Protein AF-A0A3B9YI13-F1 (afdb_monomer)

Radius of gyration: 18.76 Å; Cα contacts (8 Å, |Δi|>4): 143; chains: 1; bounding box: 34×63×47 Å

Structure (mmCIF, N/CA/C/O backbone):
data_AF-A0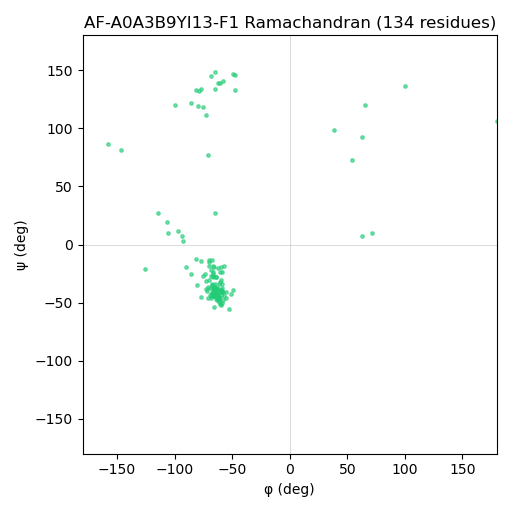A3B9YI13-F1
#
_entry.id   AF-A0A3B9YI13-F1
#
loop_
_atom_site.group_PDB
_atom_site.id
_atom_site.type_symbol
_atom_site.label_atom_id
_atom_site.label_alt_id
_atom_site.label_comp_id
_atom_site.label_asym_id
_atom_site.label_entity_id
_atom_site.label_seq_id
_atom_site.pdbx_PDB_ins_code
_atom_site.Cartn_x
_atom_site.Cartn_y
_atom_site.Cartn_z
_atom_site.occupancy
_atom_site.B_iso_or_equiv
_atom_site.auth_seq_id
_atom_site.auth_comp_id
_atom_site.auth_asym_id
_atom_site.auth_atom_id
_atom_site.pdbx_PDB_model_num
ATOM 1 N N . MET A 1 1 ? -4.082 49.290 -8.969 1.00 40.12 1 MET A N 1
ATOM 2 C CA . MET A 1 1 ? -4.099 48.251 -10.025 1.00 40.12 1 MET A CA 1
ATOM 3 C C . MET A 1 1 ? -4.967 47.096 -9.553 1.00 40.12 1 MET A C 1
ATOM 5 O O . MET A 1 1 ? -4.882 46.729 -8.390 1.00 40.12 1 MET A O 1
ATOM 9 N N . LYS A 1 2 ? -5.879 46.630 -10.411 1.00 41.72 2 LYS A N 1
ATOM 10 C CA . LYS A 1 2 ? -6.932 45.649 -10.105 1.00 41.72 2 LYS A CA 1
ATOM 11 C C . LYS A 1 2 ? -6.344 44.230 -10.080 1.00 41.72 2 LYS A C 1
ATOM 13 O O . LYS A 1 2 ? -5.641 43.863 -11.013 1.00 41.72 2 LYS A O 1
ATOM 18 N N . LEU A 1 3 ? -6.655 43.448 -9.046 1.00 45.03 3 LEU A N 1
ATOM 19 C CA . LEU A 1 3 ? -6.398 42.001 -9.007 1.00 45.03 3 LEU A CA 1
ATOM 20 C C . LEU A 1 3 ? -7.243 41.297 -10.090 1.00 45.03 3 LEU A C 1
ATOM 22 O O . LEU A 1 3 ? -8.441 41.594 -10.174 1.00 45.03 3 LEU A O 1
ATOM 26 N N . PRO A 1 4 ? -6.696 40.372 -10.900 1.00 46.84 4 PRO A N 1
ATOM 27 C CA . PRO A 1 4 ? -7.519 39.557 -11.784 1.00 46.84 4 PRO A CA 1
ATOM 28 C C . PRO A 1 4 ? -8.221 38.431 -11.008 1.00 46.84 4 PRO A C 1
ATOM 30 O O . PRO A 1 4 ? -7.619 37.727 -10.199 1.00 46.84 4 PRO A O 1
ATOM 33 N N . LYS A 1 5 ? -9.523 38.279 -11.273 1.00 45.88 5 LYS A N 1
ATOM 34 C CA . LYS A 1 5 ? -10.361 37.164 -10.822 1.00 45.88 5 LYS A CA 1
ATOM 35 C C . LYS A 1 5 ? -10.154 35.962 -11.750 1.00 45.88 5 LYS A C 1
ATOM 37 O O . LYS A 1 5 ? -10.282 36.118 -12.957 1.00 45.88 5 LYS A O 1
ATOM 42 N N . ALA A 1 6 ? -9.964 34.796 -11.133 1.00 51.38 6 ALA A N 1
ATOM 43 C CA . ALA A 1 6 ? -10.145 33.444 -11.669 1.00 51.38 6 ALA A CA 1
ATOM 44 C C . ALA A 1 6 ? -9.227 32.964 -12.815 1.00 51.38 6 ALA A C 1
ATOM 46 O O . ALA A 1 6 ? -9.288 33.432 -13.945 1.00 51.38 6 ALA A O 1
ATOM 47 N N . ALA A 1 7 ? -8.497 31.889 -12.519 1.00 43.12 7 ALA A N 1
ATOM 48 C CA . ALA A 1 7 ? -8.205 30.785 -13.434 1.00 43.12 7 ALA A CA 1
ATOM 49 C C . ALA A 1 7 ? -8.141 29.524 -12.544 1.00 43.12 7 ALA A C 1
ATOM 51 O O . ALA A 1 7 ? -7.153 29.300 -11.856 1.00 43.12 7 ALA A O 1
ATOM 52 N N . LEU A 1 8 ? -9.272 28.906 -12.183 1.00 40.72 8 LEU A N 1
ATOM 53 C CA . LEU A 1 8 ? -9.942 27.829 -12.929 1.00 40.72 8 LEU A CA 1
ATOM 54 C C . LEU A 1 8 ? -8.940 26.844 -13.552 1.00 40.72 8 LEU A C 1
ATOM 56 O O . LEU A 1 8 ? -8.343 27.101 -14.591 1.00 40.72 8 LEU A O 1
ATOM 60 N N . TRP A 1 9 ? -8.761 25.730 -12.843 1.00 43.28 9 TRP A N 1
ATOM 61 C CA . TRP A 1 9 ? -7.951 24.565 -13.189 1.00 43.28 9 TRP A CA 1
ATOM 62 C C . TRP A 1 9 ? -8.380 23.918 -14.512 1.00 43.28 9 TRP A C 1
ATOM 64 O O . TRP A 1 9 ? -9.572 23.730 -14.752 1.00 43.28 9 TRP A O 1
ATOM 74 N N . GLY A 1 10 ? -7.406 23.469 -15.306 1.00 40.69 10 GLY A N 1
ATOM 75 C CA . GLY A 1 10 ? -7.644 22.567 -16.431 1.00 40.69 10 GLY A CA 1
ATOM 76 C C . GLY A 1 10 ? -6.364 22.201 -1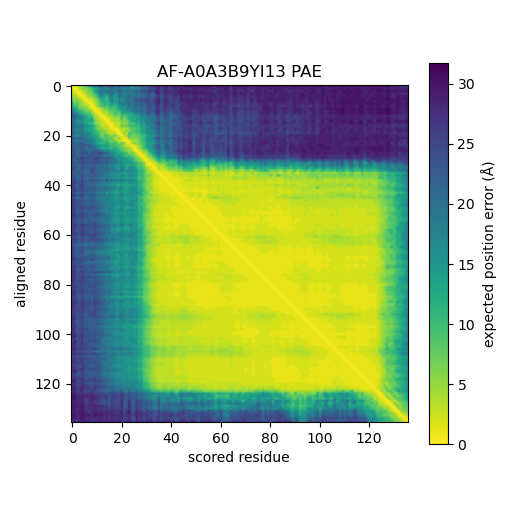7.187 1.00 40.69 10 GLY A C 1
ATOM 77 O O . GLY A 1 10 ? -5.852 23.008 -17.953 1.00 40.69 10 GLY A O 1
ATOM 78 N N . GLY A 1 11 ? -5.883 20.965 -17.017 1.00 39.56 11 GLY A N 1
ATOM 79 C CA . GLY A 1 11 ? -5.009 20.291 -17.989 1.00 39.56 11 GLY A CA 1
ATOM 80 C C . GLY A 1 11 ? -3.499 20.284 -17.695 1.00 39.56 11 GLY A C 1
ATOM 81 O O . GLY A 1 11 ? -2.891 21.292 -17.338 1.00 39.56 11 GLY A O 1
ATOM 82 N N . GLY A 1 12 ? -2.891 19.109 -17.900 1.00 50.66 12 GLY A N 1
ATOM 83 C CA . GLY A 1 12 ? -1.541 18.672 -17.499 1.00 50.66 12 GLY A CA 1
ATOM 84 C C . GLY A 1 12 ? -0.315 19.367 -18.112 1.00 50.66 12 GLY A C 1
ATOM 85 O O . GLY A 1 12 ? 0.745 18.760 -18.166 1.00 50.66 12 GLY A O 1
ATOM 86 N N . ALA A 1 13 ? -0.414 20.627 -18.535 1.00 50.28 13 ALA A N 1
ATOM 87 C CA . ALA A 1 13 ? 0.741 21.454 -18.919 1.00 50.28 13 ALA A CA 1
ATOM 88 C C . ALA A 1 13 ? 0.803 22.794 -18.159 1.00 50.28 13 ALA A C 1
ATOM 90 O O . ALA A 1 13 ? 1.879 23.372 -18.004 1.00 50.28 13 ALA A O 1
ATOM 91 N N . ALA A 1 14 ? -0.325 23.265 -17.610 1.00 47.31 14 ALA A N 1
ATOM 92 C CA . ALA A 1 14 ? -0.382 24.513 -16.847 1.00 47.31 14 ALA A CA 1
ATOM 93 C C . ALA A 1 14 ? 0.371 24.424 -15.505 1.00 47.31 14 ALA A C 1
ATOM 95 O O . ALA A 1 14 ? 0.913 25.419 -15.034 1.00 47.31 14 ALA A O 1
ATOM 96 N N . PHE A 1 15 ? 0.478 23.223 -14.928 1.00 52.00 15 PHE A N 1
ATOM 97 C CA . PHE A 1 15 ? 1.234 22.976 -13.697 1.00 52.00 15 PHE A CA 1
ATOM 98 C C . PHE A 1 15 ? 2.748 23.105 -13.877 1.00 52.00 15 PHE A C 1
ATOM 100 O O . PHE A 1 15 ? 3.410 23.743 -13.064 1.00 52.00 15 PHE A O 1
ATOM 107 N N . ALA A 1 16 ? 3.295 22.564 -14.968 1.00 51.50 16 ALA A N 1
ATOM 108 C CA . ALA A 1 16 ? 4.727 22.648 -15.258 1.00 51.50 16 ALA A CA 1
ATOM 109 C C . ALA A 1 16 ? 5.163 24.094 -15.549 1.00 51.50 16 ALA A C 1
ATOM 111 O O . ALA A 1 16 ? 6.211 24.546 -15.088 1.00 51.50 16 ALA A O 1
ATOM 112 N N . LEU A 1 17 ? 4.322 24.850 -16.260 1.00 53.09 17 LEU A N 1
ATOM 113 C CA . LEU A 1 17 ? 4.583 26.258 -16.553 1.00 53.09 17 LEU A CA 1
ATOM 114 C C . LEU A 1 17 ? 4.382 27.166 -15.336 1.00 53.09 17 LEU A C 1
ATOM 116 O O . LEU A 1 17 ? 5.035 28.201 -15.254 1.00 53.09 17 LEU A O 1
ATOM 120 N N . PHE A 1 18 ? 3.552 26.770 -14.367 1.00 54.00 18 PHE A N 1
ATOM 121 C CA . PHE A 1 18 ? 3.426 27.486 -13.100 1.00 54.00 18 PHE A CA 1
ATOM 122 C C . PHE A 1 18 ? 4.744 27.465 -12.315 1.00 54.00 18 PHE A C 1
ATOM 124 O O . PHE A 1 18 ? 5.185 28.515 -11.868 1.00 54.00 18 PHE A O 1
ATOM 131 N N . PHE A 1 19 ? 5.440 26.325 -12.234 1.00 54.00 19 PHE A N 1
ATOM 132 C CA . PHE A 1 19 ? 6.754 26.239 -11.576 1.00 54.00 19 PHE A CA 1
ATOM 133 C C . PHE A 1 19 ? 7.891 26.889 -12.379 1.00 54.00 19 PHE A C 1
ATOM 135 O O . PHE A 1 19 ? 8.801 27.465 -11.785 1.00 54.00 19 PHE A O 1
ATOM 142 N N . LEU A 1 20 ? 7.820 26.876 -13.714 1.00 59.19 20 LEU A N 1
ATOM 143 C CA . LEU A 1 20 ? 8.765 27.612 -14.567 1.00 59.19 20 LEU A CA 1
ATOM 144 C C . LEU A 1 20 ? 8.580 29.136 -14.467 1.00 59.19 20 LEU A C 1
ATOM 146 O O . LEU A 1 20 ? 9.566 29.869 -14.446 1.00 59.19 20 LEU A O 1
ATOM 150 N N . TRP A 1 21 ? 7.340 29.622 -14.358 1.00 52.78 21 TRP A N 1
ATOM 151 C CA . TRP A 1 21 ? 7.040 31.048 -14.204 1.00 52.78 21 TRP A CA 1
ATOM 152 C C . TRP A 1 21 ? 7.306 31.545 -12.775 1.00 52.78 21 TRP A C 1
ATOM 154 O O . TRP A 1 21 ? 7.976 32.559 -12.602 1.00 52.78 21 TRP A O 1
ATOM 164 N N . LEU A 1 22 ? 6.875 30.803 -11.747 1.00 46.94 22 LEU A N 1
ATOM 165 C CA . LEU A 1 22 ? 7.095 31.169 -10.341 1.00 46.94 22 LEU A CA 1
ATOM 166 C C . LEU A 1 22 ? 8.576 31.040 -9.928 1.00 46.94 22 LEU A C 1
ATOM 168 O O . LEU A 1 22 ? 9.054 31.800 -9.086 1.00 46.94 22 LEU A O 1
ATOM 172 N N . GLY A 1 23 ? 9.314 30.103 -10.537 1.00 53.81 23 GLY A N 1
ATOM 173 C CA . GLY A 1 23 ? 10.723 29.835 -10.237 1.00 53.81 23 GLY A CA 1
ATOM 174 C C . GLY A 1 23 ? 11.709 30.869 -10.792 1.00 53.81 23 GLY A C 1
ATOM 175 O O . GLY A 1 23 ? 12.766 31.078 -10.199 1.00 53.81 23 GLY A O 1
ATOM 176 N N . TRP A 1 24 ? 11.380 31.556 -11.892 1.00 56.94 24 TRP A N 1
ATOM 177 C CA . TRP A 1 24 ? 12.250 32.590 -12.476 1.00 56.94 24 TRP A CA 1
ATOM 178 C C . TRP A 1 24 ? 12.049 33.981 -11.854 1.00 56.94 24 TRP A C 1
ATOM 180 O O . TRP A 1 24 ? 12.983 34.780 -11.842 1.00 56.94 24 TRP A O 1
ATOM 190 N N . THR A 1 25 ? 10.871 34.282 -11.291 1.00 57.31 25 THR A N 1
ATOM 191 C CA . THR A 1 25 ? 10.557 35.624 -10.760 1.00 57.31 25 THR A CA 1
ATOM 192 C C . THR A 1 25 ? 10.918 35.831 -9.288 1.00 57.31 25 THR A C 1
ATOM 194 O O . THR A 1 25 ? 11.024 36.974 -8.854 1.00 57.31 25 THR A O 1
ATOM 197 N N . LEU A 1 26 ? 11.105 34.759 -8.508 1.00 49.16 26 LEU A N 1
ATOM 198 C CA . LEU A 1 26 ? 11.333 34.831 -7.054 1.00 49.16 26 LEU A CA 1
ATOM 199 C C . LEU A 1 26 ? 12.773 34.534 -6.609 1.00 49.16 26 LEU A C 1
ATOM 201 O O . LEU A 1 26 ? 12.999 34.276 -5.434 1.00 49.16 26 LEU A O 1
ATOM 205 N N . GLY A 1 27 ? 13.751 34.629 -7.515 1.00 51.00 27 GLY A N 1
ATOM 206 C CA . GLY A 1 27 ? 15.164 34.726 -7.144 1.00 51.00 27 GLY A CA 1
ATOM 207 C C . GLY A 1 27 ? 15.730 33.514 -6.393 1.00 51.00 27 GLY A C 1
ATOM 208 O O . GLY A 1 27 ? 15.760 33.478 -5.170 1.00 51.00 27 GLY A O 1
ATOM 209 N N . GLY A 1 28 ? 16.304 32.571 -7.141 1.00 58.28 28 GLY A N 1
ATOM 210 C CA . GLY A 1 28 ? 17.534 31.886 -6.731 1.00 58.28 28 GLY A CA 1
ATOM 211 C C . GLY A 1 28 ? 17.552 31.207 -5.356 1.00 58.28 28 GLY A C 1
ATOM 212 O O . GLY A 1 28 ? 18.293 31.620 -4.469 1.00 58.28 28 GLY A O 1
ATOM 213 N N . LYS A 1 29 ? 16.843 30.083 -5.229 1.00 51.66 29 LYS A N 1
ATOM 214 C CA . LYS A 1 29 ? 17.255 28.938 -4.399 1.00 51.66 29 LYS A CA 1
ATOM 215 C C . LYS A 1 29 ? 16.542 27.695 -4.926 1.00 5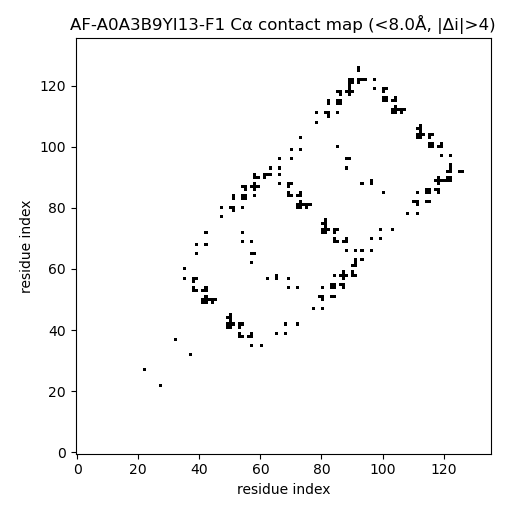1.66 29 LYS A C 1
ATOM 217 O O . LYS A 1 29 ? 15.459 27.346 -4.474 1.00 51.66 29 LYS A O 1
ATOM 222 N N . LEU A 1 30 ? 17.140 27.041 -5.922 1.00 52.75 30 LEU A N 1
ATOM 223 C CA . LEU A 1 30 ? 16.779 25.666 -6.269 1.00 52.75 30 LEU A CA 1
ATOM 224 C C . LEU A 1 30 ? 17.296 24.7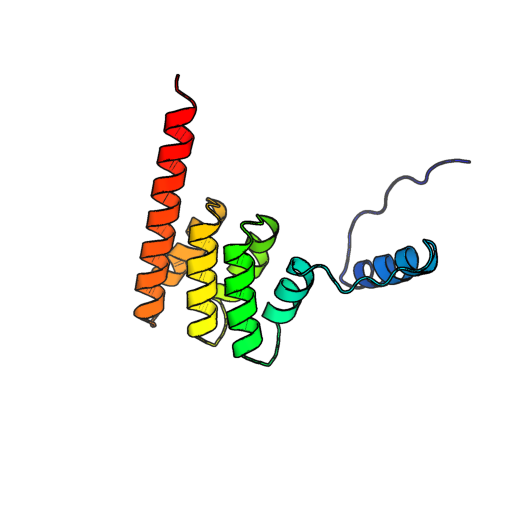72 -5.135 1.00 52.75 30 LEU A C 1
ATOM 226 O O . LEU A 1 30 ? 18.368 24.181 -5.231 1.00 52.75 30 LEU A O 1
ATOM 230 N N . GLY A 1 31 ? 16.576 24.763 -4.013 1.00 56.88 31 GLY A N 1
ATOM 231 C CA . GLY A 1 31 ? 16.654 23.647 -3.082 1.00 56.88 31 GLY A CA 1
ATOM 232 C C . GLY A 1 31 ? 16.197 22.402 -3.835 1.00 56.88 31 GLY A C 1
ATOM 233 O O . GLY A 1 31 ? 15.275 22.489 -4.650 1.00 56.88 31 GLY A O 1
ATOM 234 N N . ALA A 1 32 ? 16.874 21.272 -3.628 1.00 59.22 32 ALA A N 1
ATOM 235 C CA . ALA A 1 32 ? 16.386 19.991 -4.126 1.00 59.22 32 ALA A CA 1
ATOM 236 C C . ALA A 1 32 ? 14.895 19.834 -3.761 1.00 59.22 32 ALA A C 1
ATOM 238 O O . ALA A 1 32 ? 14.496 20.349 -2.711 1.00 59.22 32 ALA A O 1
ATOM 239 N N . PRO A 1 33 ? 14.071 19.186 -4.608 1.00 64.75 33 PRO A N 1
ATOM 240 C CA . PRO A 1 33 ? 12.691 18.889 -4.237 1.00 64.75 33 PRO A CA 1
ATOM 241 C C . PRO A 1 33 ? 12.668 18.289 -2.829 1.00 64.75 33 PRO A C 1
ATOM 243 O O . PRO A 1 33 ? 13.494 17.429 -2.514 1.00 64.75 33 PRO A O 1
ATOM 246 N N . GLU A 1 34 ? 11.767 18.783 -1.975 1.00 75.44 34 GLU A N 1
ATOM 247 C CA . GLU A 1 34 ? 11.624 18.286 -0.603 1.00 75.44 34 GLU A CA 1
ATOM 248 C C . GLU A 1 34 ? 11.530 16.747 -0.612 1.00 75.44 34 GLU A C 1
ATOM 250 O O . GLU A 1 34 ? 10.975 16.191 -1.570 1.00 75.44 34 GLU A O 1
ATOM 255 N N . PRO A 1 35 ? 12.043 16.037 0.415 1.00 81.50 35 PRO A N 1
ATOM 256 C CA . PRO A 1 35 ? 12.109 14.571 0.416 1.00 81.50 35 PRO A CA 1
ATOM 257 C C . PRO A 1 35 ? 10.782 13.899 0.030 1.00 81.50 35 PRO A C 1
ATOM 259 O O . PRO A 1 35 ? 10.766 12.978 -0.779 1.00 81.50 35 PRO A O 1
ATOM 262 N N . PHE A 1 36 ? 9.663 14.459 0.500 1.00 86.44 36 PHE A N 1
ATOM 263 C CA . PHE A 1 36 ? 8.314 14.022 0.143 1.00 86.44 36 PHE A CA 1
ATOM 264 C C . PHE A 1 36 ? 8.022 14.093 -1.369 1.00 86.44 36 PHE A C 1
ATOM 266 O O . PHE A 1 36 ? 7.551 13.123 -1.956 1.00 86.44 36 PHE A O 1
ATOM 273 N N . GLU A 1 37 ? 8.302 15.229 -2.016 1.00 86.44 37 GLU A N 1
ATOM 274 C CA . GLU A 1 37 ? 8.038 15.418 -3.452 1.00 86.44 37 GLU A CA 1
ATOM 275 C C . GLU A 1 37 ? 8.942 14.514 -4.298 1.00 86.44 37 GLU A C 1
ATOM 277 O O . GLU A 1 37 ? 8.525 13.989 -5.332 1.00 86.44 37 GLU A O 1
ATOM 282 N N . THR A 1 38 ? 10.171 14.287 -3.828 1.00 88.62 38 THR A N 1
ATOM 283 C CA . THR A 1 38 ? 11.091 13.330 -4.447 1.00 88.62 38 THR A CA 1
ATOM 284 C C . THR A 1 38 ? 10.509 11.920 -4.410 1.00 88.62 38 THR A C 1
ATOM 286 O O . THR A 1 38 ? 10.435 11.274 -5.453 1.00 88.62 38 THR A O 1
ATOM 289 N N . ASP A 1 39 ? 10.034 11.455 -3.254 1.00 88.62 39 ASP A N 1
ATOM 290 C CA . ASP A 1 39 ? 9.472 10.109 -3.125 1.00 88.62 39 ASP A CA 1
ATOM 291 C C . ASP A 1 39 ? 8.201 9.929 -3.971 1.00 88.62 39 ASP A C 1
ATOM 293 O O . ASP A 1 39 ? 8.039 8.908 -4.643 1.00 88.62 39 ASP A O 1
ATOM 297 N N . VAL A 1 40 ? 7.329 10.942 -4.045 1.00 91.12 40 VAL A N 1
ATOM 298 C CA . VAL A 1 40 ? 6.150 10.898 -4.930 1.00 91.12 40 VAL A CA 1
ATOM 299 C C . VAL A 1 40 ? 6.555 10.700 -6.394 1.00 91.12 40 VAL A C 1
ATOM 301 O O . VAL A 1 40 ? 5.931 9.910 -7.105 1.00 91.12 40 VAL A O 1
ATOM 304 N N . VAL A 1 41 ? 7.617 11.366 -6.854 1.00 90.19 41 VAL A N 1
ATOM 305 C CA . VAL A 1 41 ? 8.156 11.156 -8.208 1.00 90.19 41 VAL A CA 1
ATOM 306 C C . VAL A 1 41 ? 8.760 9.754 -8.348 1.00 90.19 41 VAL A C 1
ATOM 308 O O . VAL A 1 41 ? 8.532 9.078 -9.357 1.00 90.19 41 VAL A O 1
ATOM 311 N N . MET A 1 42 ? 9.489 9.283 -7.334 1.00 93.00 42 MET A N 1
ATOM 312 C CA . MET A 1 42 ? 10.161 7.981 -7.354 1.00 93.00 42 MET A CA 1
ATOM 313 C C . MET A 1 42 ? 9.194 6.797 -7.378 1.00 93.00 42 MET A C 1
ATOM 315 O O . MET A 1 42 ? 9.549 5.762 -7.940 1.00 93.00 42 MET A O 1
ATOM 319 N N . LEU A 1 43 ? 7.949 6.948 -6.912 1.00 94.06 43 LEU A N 1
ATOM 320 C CA . LEU A 1 43 ? 6.888 5.947 -7.099 1.00 94.06 43 LEU A CA 1
ATOM 321 C C . LEU A 1 43 ? 6.610 5.605 -8.570 1.00 94.06 43 LEU A C 1
ATOM 323 O O . LEU A 1 43 ? 6.009 4.572 -8.848 1.00 94.06 43 LEU A O 1
ATOM 327 N N . LYS A 1 44 ? 7.026 6.440 -9.529 1.00 93.31 44 LYS A N 1
ATOM 328 C CA . LYS A 1 44 ? 6.879 6.170 -10.969 1.00 93.31 44 LYS A CA 1
ATOM 329 C C . LYS A 1 44 ? 8.205 5.789 -11.642 1.00 93.31 44 LYS A C 1
ATOM 331 O O . LYS A 1 44 ? 8.271 5.705 -12.869 1.00 93.31 44 LYS A O 1
ATOM 336 N N . SER A 1 45 ? 9.264 5.543 -10.864 1.00 94.69 45 SER A N 1
ATOM 337 C CA . SER A 1 45 ? 10.573 5.159 -11.395 1.00 94.69 45 SER A CA 1
ATOM 338 C C . SER A 1 45 ? 10.534 3.802 -12.105 1.00 94.69 45 SER A C 1
ATOM 340 O O . SER A 1 45 ? 9.817 2.873 -11.727 1.00 94.69 45 SER A O 1
ATOM 342 N N . ARG A 1 46 ? 11.385 3.641 -13.122 1.00 94.06 46 ARG A N 1
ATOM 343 C CA . ARG A 1 46 ? 11.630 2.332 -13.747 1.00 94.06 46 ARG A CA 1
ATOM 344 C C . ARG A 1 46 ? 12.326 1.366 -12.789 1.00 94.06 46 ARG A C 1
ATOM 346 O O . ARG A 1 46 ? 12.180 0.154 -12.937 1.00 94.06 46 ARG A O 1
ATOM 353 N N . ASN A 1 47 ? 13.061 1.892 -11.813 1.00 95.81 47 ASN A N 1
ATOM 354 C CA . ASN A 1 47 ? 13.767 1.098 -10.826 1.00 95.81 47 ASN A CA 1
ATOM 355 C C . ASN A 1 47 ? 12.803 0.621 -9.732 1.00 95.81 47 ASN A C 1
ATOM 357 O O . ASN A 1 47 ? 12.204 1.418 -9.012 1.00 95.81 47 ASN A O 1
ATOM 361 N N . ILE A 1 48 ? 12.679 -0.698 -9.597 1.00 95.88 48 ILE A N 1
ATOM 362 C CA . ILE A 1 48 ? 11.790 -1.331 -8.617 1.00 95.88 48 ILE A CA 1
ATOM 363 C C . ILE A 1 48 ? 12.161 -0.969 -7.173 1.00 95.88 48 ILE A C 1
ATOM 365 O O . ILE A 1 48 ? 11.275 -0.825 -6.334 1.00 95.88 48 ILE A O 1
ATOM 369 N N . PHE A 1 49 ? 13.455 -0.793 -6.890 1.00 94.69 49 PHE A N 1
ATOM 370 C CA . PHE A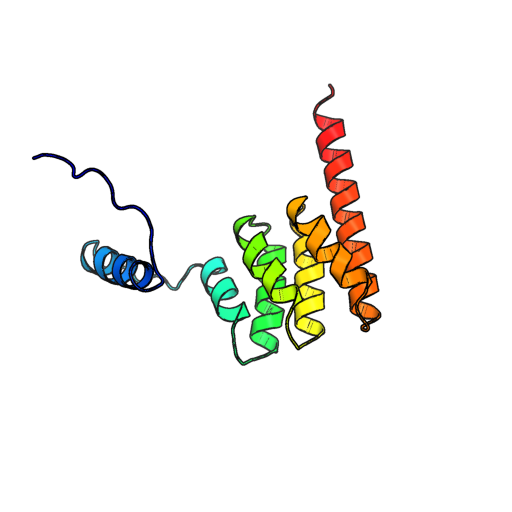 1 49 ? 13.946 -0.487 -5.549 1.00 94.69 49 PHE A CA 1
ATOM 371 C C . PHE A 1 49 ? 13.612 0.950 -5.158 1.00 94.69 49 PHE A C 1
ATOM 373 O O . PHE A 1 49 ? 13.216 1.191 -4.024 1.00 94.69 49 PHE A O 1
ATOM 380 N N . GLU A 1 50 ? 13.697 1.888 -6.105 1.00 95.81 50 GLU A N 1
ATOM 381 C CA . GLU A 1 50 ? 13.302 3.284 -5.884 1.00 95.81 50 GLU A CA 1
ATOM 382 C C . GLU A 1 50 ? 11.804 3.393 -5.611 1.00 95.81 50 GLU A C 1
ATOM 384 O O . GLU A 1 50 ? 11.416 4.045 -4.647 1.00 95.81 50 GLU A O 1
ATOM 389 N N . ARG A 1 51 ? 10.961 2.684 -6.377 1.00 97.38 51 ARG A N 1
ATOM 390 C CA . ARG A 1 51 ? 9.511 2.663 -6.124 1.00 97.38 51 ARG A CA 1
ATOM 391 C C . ARG A 1 51 ? 9.174 2.081 -4.753 1.00 97.38 51 ARG A C 1
ATOM 393 O O . ARG A 1 51 ? 8.394 2.666 -4.006 1.00 97.38 51 ARG A O 1
ATOM 400 N N . ALA A 1 52 ? 9.770 0.938 -4.408 1.00 95.81 52 ALA A N 1
ATOM 401 C CA . ALA A 1 52 ? 9.526 0.284 -3.126 1.00 95.81 52 ALA A CA 1
ATOM 402 C C . ALA A 1 52 ? 10.019 1.143 -1.949 1.00 95.81 52 ALA A C 1
ATOM 404 O O . ALA A 1 52 ? 9.314 1.256 -0.945 1.00 95.81 52 ALA A O 1
ATOM 405 N N . SER A 1 53 ? 11.196 1.765 -2.084 1.00 96.00 53 SER A N 1
ATOM 406 C CA . SER A 1 53 ? 11.747 2.684 -1.084 1.00 96.00 53 SER A CA 1
ATOM 407 C C . SER A 1 53 ? 10.865 3.916 -0.920 1.00 96.00 53 SER A C 1
ATOM 409 O O . SER A 1 53 ? 10.567 4.289 0.206 1.00 96.00 53 SER A O 1
ATOM 411 N N . ALA A 1 54 ? 10.395 4.507 -2.019 1.00 95.81 54 ALA A N 1
ATOM 412 C CA . ALA A 1 54 ? 9.512 5.664 -1.984 1.00 95.81 54 ALA A CA 1
ATOM 413 C C . ALA A 1 54 ? 8.189 5.360 -1.272 1.00 95.81 54 ALA A C 1
ATOM 415 O O . ALA A 1 54 ? 7.771 6.114 -0.398 1.00 95.81 54 ALA A O 1
ATOM 416 N N . ALA A 1 55 ? 7.556 4.222 -1.580 1.00 97.19 55 ALA A N 1
ATOM 417 C CA . ALA A 1 55 ? 6.337 3.795 -0.894 1.00 97.19 55 ALA A CA 1
ATOM 418 C C . ALA A 1 55 ? 6.557 3.637 0.620 1.00 97.19 55 ALA A C 1
ATOM 420 O O . ALA A 1 55 ? 5.713 4.041 1.418 1.00 97.19 55 ALA A O 1
ATOM 421 N N . HIS A 1 56 ? 7.708 3.086 1.017 1.00 95.94 56 HIS A N 1
ATOM 422 C CA . HIS A 1 56 ? 8.072 2.953 2.423 1.00 95.94 56 HIS A CA 1
ATOM 423 C C . HIS A 1 56 ? 8.284 4.318 3.096 1.00 95.94 56 HIS A C 1
ATOM 425 O O . HIS A 1 56 ? 7.624 4.605 4.093 1.00 95.94 56 HIS A O 1
ATOM 431 N N . SER A 1 57 ? 9.138 5.175 2.526 1.00 95.88 57 SER A N 1
ATOM 432 C CA . SER A 1 57 ? 9.445 6.512 3.056 1.00 95.88 57 SER A CA 1
ATOM 433 C C . SER A 1 57 ? 8.200 7.390 3.194 1.00 95.88 57 SER A C 1
ATOM 435 O O . SER A 1 57 ? 8.024 8.064 4.208 1.00 95.88 57 SER A O 1
ATOM 437 N N . LEU A 1 58 ? 7.290 7.337 2.217 1.00 95.06 58 LEU A N 1
ATOM 438 C CA . LEU A 1 58 ? 6.019 8.059 2.269 1.00 95.06 58 LEU A CA 1
ATOM 439 C C . LEU A 1 58 ? 5.135 7.583 3.426 1.00 95.06 58 LEU A C 1
ATOM 441 O O . LEU A 1 58 ? 4.505 8.412 4.079 1.00 95.06 58 LEU A O 1
ATOM 445 N N . GLY A 1 59 ? 5.125 6.282 3.723 1.00 93.06 59 GLY A N 1
ATOM 446 C CA . GLY A 1 59 ? 4.450 5.747 4.905 1.00 93.06 59 GLY A CA 1
ATOM 447 C C . GLY A 1 59 ? 5.060 6.244 6.214 1.00 93.06 59 GLY A C 1
ATOM 448 O O . GLY A 1 59 ? 4.331 6.708 7.087 1.00 93.06 59 GLY A O 1
ATOM 449 N N . GLU A 1 60 ? 6.390 6.207 6.333 1.00 93.62 60 GLU A N 1
ATOM 450 C CA . GLU A 1 60 ? 7.108 6.689 7.526 1.00 93.62 60 GLU A CA 1
ATOM 451 C C . GLU A 1 60 ? 6.939 8.195 7.755 1.00 93.62 60 GLU A C 1
ATOM 453 O O . GLU A 1 60 ? 6.974 8.659 8.893 1.00 93.62 60 GLU A O 1
ATOM 458 N N . SER A 1 61 ? 6.723 8.968 6.687 1.00 92.50 61 SER A N 1
ATOM 459 C CA . SER A 1 61 ? 6.495 10.410 6.797 1.00 92.50 61 SER A CA 1
ATOM 460 C C . SER A 1 61 ? 5.210 10.761 7.557 1.00 92.50 61 SER A C 1
ATOM 462 O O . SER A 1 61 ? 5.114 11.848 8.125 1.00 92.50 61 SER A O 1
ATOM 464 N N . GLY A 1 62 ? 4.201 9.878 7.527 1.00 89.88 62 GLY A N 1
ATOM 465 C CA . GLY A 1 62 ? 2.866 10.146 8.067 1.00 89.88 62 GLY A CA 1
ATOM 466 C C . GLY A 1 62 ? 2.117 11.302 7.382 1.00 89.88 62 GLY A C 1
ATOM 467 O O . GLY A 1 62 ? 1.049 11.706 7.848 1.00 89.88 62 GLY A O 1
ATOM 468 N N . ASP A 1 63 ? 2.649 11.863 6.291 1.00 92.56 63 ASP A N 1
ATOM 469 C CA . ASP A 1 63 ? 2.030 12.984 5.593 1.00 92.56 63 ASP A CA 1
ATOM 470 C C . ASP A 1 63 ? 0.822 12.498 4.785 1.00 92.56 63 ASP A C 1
ATOM 472 O O . ASP A 1 63 ? 0.937 11.716 3.839 1.00 92.56 63 ASP A O 1
ATOM 476 N N . LYS A 1 64 ? -0.366 13.013 5.120 1.00 92.06 64 LYS A N 1
ATOM 477 C CA . LYS A 1 64 ? -1.633 12.659 4.461 1.00 92.06 64 LYS A CA 1
ATOM 478 C C . LYS A 1 64 ? -1.648 12.958 2.964 1.00 92.06 64 LYS A C 1
ATOM 480 O O . LYS A 1 64 ? -2.447 12.357 2.248 1.00 92.06 64 LYS A O 1
ATOM 485 N N . ARG A 1 65 ? -0.758 13.824 2.468 1.00 92.75 65 ARG A N 1
ATOM 486 C CA . ARG A 1 65 ? -0.560 14.041 1.027 1.00 92.75 65 ARG A CA 1
ATOM 487 C C . ARG A 1 65 ? -0.112 12.764 0.303 1.00 92.75 65 ARG A C 1
ATOM 489 O O . ARG A 1 65 ? -0.380 12.639 -0.889 1.00 92.75 65 ARG A O 1
ATOM 496 N N . ALA A 1 66 ? 0.505 11.802 1.000 1.00 95.25 66 ALA A N 1
ATOM 497 C CA . ALA A 1 66 ? 0.925 10.516 0.439 1.00 95.25 66 ALA A CA 1
ATOM 498 C C . ALA A 1 66 ? -0.240 9.577 0.101 1.00 95.25 66 ALA A C 1
ATOM 500 O O . ALA A 1 66 ? -0.041 8.611 -0.632 1.00 95.25 66 ALA A O 1
ATOM 501 N N . LEU A 1 67 ? -1.450 9.842 0.608 1.00 96.50 67 LEU A N 1
ATOM 502 C CA . LEU A 1 67 ? -2.590 8.935 0.486 1.00 96.50 67 LEU A CA 1
ATOM 503 C C . LEU A 1 67 ? -2.860 8.524 -0.966 1.00 96.50 67 LEU A C 1
ATOM 505 O O . LEU A 1 67 ? -2.894 7.337 -1.274 1.00 96.50 67 LEU A O 1
ATOM 509 N N . GLN A 1 68 ? -3.045 9.500 -1.856 1.00 97.19 68 GLN A N 1
ATOM 510 C CA . GLN A 1 68 ? -3.395 9.217 -3.245 1.00 97.19 68 GLN A CA 1
ATOM 511 C C . GLN A 1 68 ? -2.238 8.548 -4.017 1.00 97.19 68 GLN A C 1
ATOM 513 O O . GLN A 1 68 ? -2.491 7.522 -4.649 1.00 97.19 68 GLN A O 1
ATOM 518 N N . PRO A 1 69 ? -0.978 9.027 -3.925 1.00 97.06 69 PRO A N 1
ATOM 519 C CA . PRO A 1 69 ? 0.165 8.327 -4.514 1.00 97.06 69 PRO A CA 1
ATOM 520 C C . PRO A 1 69 ? 0.321 6.873 -4.042 1.00 97.06 69 PRO A C 1
ATOM 522 O O . PRO A 1 69 ? 0.603 5.991 -4.851 1.00 97.06 69 PRO A O 1
ATOM 525 N N . LEU A 1 70 ? 0.106 6.603 -2.750 1.00 97.88 70 LEU A N 1
ATOM 526 C CA . LEU A 1 70 ? 0.195 5.253 -2.192 1.00 97.88 70 LEU A CA 1
ATOM 527 C C . LEU A 1 70 ? -0.967 4.357 -2.637 1.00 97.88 70 LEU A C 1
ATOM 529 O O . LEU A 1 70 ? -0.744 3.181 -2.906 1.00 97.88 70 LEU A O 1
ATOM 533 N N . ILE A 1 71 ? -2.186 4.896 -2.770 1.00 98.19 71 ILE A N 1
ATOM 534 C CA . ILE A 1 71 ? -3.322 4.154 -3.343 1.00 98.19 71 ILE A CA 1
ATOM 535 C C . ILE A 1 71 ? -3.005 3.717 -4.774 1.00 98.19 71 ILE A C 1
ATOM 537 O O . ILE A 1 71 ? -3.258 2.569 -5.118 1.00 98.19 71 ILE A O 1
ATOM 541 N N . GLU A 1 72 ? -2.420 4.590 -5.595 1.00 97.38 72 GLU A N 1
ATOM 542 C CA . GLU A 1 72 ? -1.999 4.218 -6.952 1.00 97.38 72 GLU A CA 1
ATOM 543 C C . GLU A 1 72 ? -0.887 3.159 -6.953 1.00 97.38 72 GLU A C 1
ATOM 545 O O . GLU A 1 72 ? -0.837 2.312 -7.842 1.00 97.38 72 GLU A O 1
ATOM 550 N N . ALA A 1 73 ? 0.010 3.187 -5.965 1.00 97.81 73 ALA A N 1
ATOM 551 C CA . ALA A 1 73 ? 1.089 2.209 -5.834 1.00 97.81 73 ALA A CA 1
ATOM 552 C C . ALA A 1 73 ? 0.599 0.802 -5.430 1.00 97.81 73 ALA A C 1
ATOM 554 O O . ALA A 1 73 ? 1.345 -0.167 -5.580 1.00 97.81 73 ALA A O 1
ATOM 555 N N . LEU A 1 74 ? -0.653 0.653 -4.975 1.00 98.12 74 LEU A N 1
ATOM 556 C CA . LEU A 1 74 ? -1.275 -0.663 -4.777 1.00 98.12 74 LEU A CA 1
ATOM 557 C C . LEU A 1 74 ? -1.492 -1.424 -6.088 1.00 98.12 74 LEU A C 1
ATOM 559 O O . LEU A 1 74 ? -1.627 -2.642 -6.046 1.00 98.12 74 LEU A O 1
ATOM 563 N N . ASP A 1 75 ? -1.494 -0.739 -7.230 1.00 97.12 75 ASP A N 1
ATOM 564 C CA . ASP A 1 75 ? -1.656 -1.352 -8.550 1.00 97.12 75 ASP A CA 1
ATOM 565 C C . ASP A 1 75 ? -0.299 -1.606 -9.246 1.00 97.12 75 ASP A C 1
ATOM 567 O O . ASP A 1 75 ? -0.248 -1.918 -10.437 1.00 97.12 75 ASP A O 1
ATOM 571 N N . ASP A 1 76 ? 0.826 -1.479 -8.525 1.00 97.94 76 ASP A N 1
ATOM 572 C CA . ASP A 1 76 ? 2.156 -1.721 -9.092 1.00 97.94 76 ASP A CA 1
ATOM 573 C C . ASP A 1 76 ? 2.318 -3.185 -9.554 1.00 97.94 76 ASP A C 1
ATOM 575 O O . ASP A 1 76 ? 1.914 -4.122 -8.848 1.00 97.94 76 ASP A O 1
ATOM 579 N N . PRO A 1 77 ? 2.961 -3.432 -10.711 1.00 96.19 77 PRO A N 1
ATOM 580 C CA . PRO A 1 77 ? 3.207 -4.793 -11.180 1.00 96.19 77 PRO A CA 1
ATOM 581 C C . PRO A 1 77 ? 4.098 -5.612 -10.234 1.00 96.19 77 PRO A C 1
ATOM 583 O O . PRO A 1 77 ? 4.081 -6.838 -10.302 1.00 96.19 77 PRO A O 1
ATOM 586 N N . VAL A 1 78 ? 4.878 -4.965 -9.361 1.00 97.00 78 VAL A N 1
ATOM 587 C CA . VAL A 1 78 ? 5.803 -5.626 -8.438 1.00 97.00 78 VAL A CA 1
ATOM 588 C C . VAL A 1 78 ? 5.192 -5.743 -7.042 1.00 97.00 78 VAL A C 1
ATOM 590 O O . VAL A 1 78 ? 4.940 -4.744 -6.370 1.00 97.00 78 VAL A O 1
ATOM 593 N N . ASP A 1 79 ? 5.056 -6.979 -6.558 1.00 95.50 79 ASP A N 1
ATOM 594 C CA . ASP A 1 79 ? 4.508 -7.311 -5.235 1.00 95.50 79 ASP A CA 1
ATOM 595 C C . ASP A 1 79 ? 5.160 -6.530 -4.091 1.00 95.50 79 ASP A C 1
ATOM 597 O O . ASP A 1 79 ? 4.456 -6.013 -3.228 1.00 95.50 79 ASP A O 1
ATOM 601 N N . ALA A 1 80 ? 6.487 -6.377 -4.102 1.00 96.06 80 ALA A N 1
ATOM 602 C CA . ALA A 1 80 ? 7.208 -5.631 -3.069 1.00 96.06 80 ALA A CA 1
ATOM 603 C C . ALA A 1 80 ? 6.740 -4.168 -2.952 1.00 96.06 80 ALA A C 1
ATOM 605 O O . ALA A 1 80 ? 6.636 -3.639 -1.845 1.00 96.06 80 ALA A O 1
ATOM 606 N N . VAL A 1 81 ? 6.413 -3.521 -4.077 1.00 98.06 81 VAL A N 1
ATOM 607 C CA . VAL A 1 81 ? 5.899 -2.144 -4.084 1.00 98.06 81 VAL A CA 1
ATOM 608 C C . VAL A 1 81 ? 4.480 -2.117 -3.519 1.00 98.06 81 VAL A C 1
ATOM 610 O O . VAL A 1 81 ? 4.204 -1.316 -2.627 1.00 98.06 81 VAL A O 1
ATOM 613 N N . ARG A 1 82 ? 3.612 -3.044 -3.950 1.00 98.38 82 ARG A N 1
ATOM 614 C CA . ARG A 1 82 ? 2.236 -3.156 -3.435 1.00 98.38 82 ARG A CA 1
ATOM 615 C C . ARG A 1 82 ? 2.201 -3.417 -1.928 1.00 98.38 82 ARG A C 1
ATOM 617 O O . ARG A 1 82 ? 1.396 -2.822 -1.217 1.00 98.38 82 ARG A O 1
ATOM 624 N N . LEU A 1 83 ? 3.090 -4.279 -1.431 1.00 98.19 83 LEU A N 1
ATOM 625 C CA . LEU A 1 83 ? 3.225 -4.589 -0.006 1.00 98.19 83 LEU A CA 1
ATOM 626 C C . LEU A 1 83 ? 3.624 -3.356 0.808 1.00 98.19 83 LEU A C 1
ATOM 628 O O . LEU A 1 83 ? 3.017 -3.091 1.847 1.00 98.19 83 LEU A O 1
ATOM 632 N N . ASN A 1 84 ? 4.610 -2.592 0.331 1.00 98.12 84 ASN A N 1
ATOM 633 C CA . ASN A 1 84 ? 5.029 -1.358 0.991 1.00 98.12 84 ASN A CA 1
ATOM 634 C C . ASN A 1 84 ? 3.925 -0.301 0.955 1.00 98.12 84 ASN A C 1
ATOM 636 O O . ASN A 1 84 ? 3.682 0.343 1.971 1.00 98.12 84 ASN A O 1
ATOM 640 N N . ALA A 1 85 ? 3.217 -0.169 -0.167 1.00 98.31 85 ALA A N 1
ATOM 641 C CA . ALA A 1 85 ? 2.084 0.739 -0.290 1.00 98.31 85 ALA A CA 1
ATOM 642 C C . ALA A 1 85 ? 0.951 0.376 0.684 1.00 98.31 85 ALA A C 1
ATOM 644 O O . ALA A 1 85 ? 0.463 1.240 1.408 1.00 98.31 85 ALA A O 1
ATOM 645 N N . ALA A 1 86 ? 0.586 -0.906 0.780 1.00 98.38 86 ALA A N 1
ATOM 646 C CA . ALA A 1 86 ? -0.435 -1.369 1.717 1.00 98.38 86 ALA A CA 1
ATOM 647 C C . ALA A 1 86 ? -0.036 -1.117 3.181 1.00 98.38 86 ALA A C 1
ATOM 649 O O . ALA A 1 86 ? -0.845 -0.614 3.958 1.00 98.38 86 ALA A O 1
ATOM 650 N N . ALA A 1 87 ? 1.219 -1.404 3.545 1.00 97.81 87 ALA A N 1
ATOM 651 C CA . ALA A 1 87 ? 1.745 -1.113 4.879 1.00 97.81 87 ALA A CA 1
ATOM 652 C C . ALA A 1 87 ? 1.721 0.392 5.194 1.00 97.81 87 ALA A C 1
ATOM 654 O O . ALA A 1 87 ? 1.297 0.802 6.271 1.00 97.81 87 ALA A O 1
ATOM 655 N N . ALA A 1 88 ? 2.161 1.220 4.246 1.00 97.56 88 ALA A N 1
ATOM 656 C CA . ALA A 1 88 ? 2.192 2.670 4.385 1.00 97.56 88 ALA A CA 1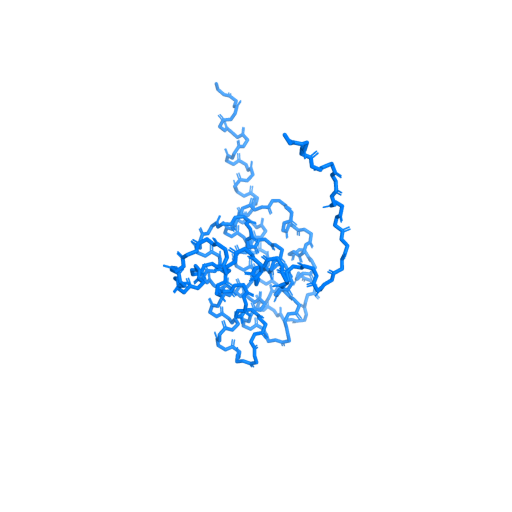
ATOM 657 C C . ALA A 1 88 ? 0.786 3.262 4.566 1.00 97.56 88 ALA A C 1
ATOM 659 O O . ALA A 1 88 ? 0.598 4.164 5.378 1.00 97.56 88 ALA A O 1
ATOM 660 N N . LEU A 1 89 ? -0.212 2.730 3.858 1.00 97.38 89 LEU A N 1
ATOM 661 C CA . LEU A 1 89 ? -1.605 3.156 3.987 1.00 97.38 89 LEU A CA 1
ATOM 662 C C . LEU A 1 89 ? -2.217 2.816 5.353 1.00 97.38 89 LEU A C 1
ATOM 664 O O . LEU A 1 89 ? -2.975 3.633 5.873 1.00 97.38 89 LEU A O 1
ATOM 668 N N . GLY A 1 90 ? -1.873 1.661 5.935 1.00 95.50 90 GLY A N 1
ATOM 669 C CA . GLY A 1 90 ? -2.259 1.305 7.308 1.00 95.50 90 GLY A CA 1
ATOM 670 C C . GLY A 1 90 ? -1.710 2.309 8.321 1.00 95.50 90 GLY A C 1
ATOM 671 O O . GLY A 1 90 ? -2.472 2.937 9.056 1.00 95.50 90 GLY A O 1
ATOM 672 N N . LYS A 1 91 ? -0.400 2.576 8.245 1.00 93.75 91 LYS A N 1
ATOM 673 C CA . LYS A 1 91 ? 0.291 3.573 9.082 1.00 93.75 91 LYS A CA 1
ATOM 674 C C . LYS A 1 91 ? -0.255 4.990 8.935 1.00 93.75 91 LYS A C 1
ATOM 676 O O . LYS A 1 91 ? -0.255 5.746 9.901 1.00 93.75 91 LYS A O 1
ATOM 681 N N . LEU A 1 92 ? -0.710 5.362 7.738 1.00 93.38 92 LEU A N 1
ATOM 682 C CA . LEU A 1 92 ? -1.241 6.699 7.481 1.00 93.38 92 LEU A CA 1
ATOM 683 C C . LEU A 1 92 ? -2.559 6.973 8.228 1.00 93.38 92 LEU A C 1
ATOM 685 O O . LEU A 1 92 ? -2.954 8.135 8.355 1.00 93.38 92 LEU A O 1
ATOM 689 N N . GLY A 1 93 ? -3.266 5.933 8.688 1.00 90.75 93 GLY A N 1
ATOM 690 C CA . GLY A 1 93 ? -4.457 6.106 9.528 1.00 90.75 93 GLY A CA 1
ATOM 691 C C . GLY A 1 93 ? -5.677 6.662 8.786 1.00 90.75 93 GLY A C 1
ATOM 692 O O . GLY A 1 93 ? -6.656 7.076 9.399 1.00 90.75 93 GLY A O 1
ATOM 693 N N . SER A 1 94 ? -5.639 6.757 7.452 1.00 92.12 94 SER A N 1
ATOM 694 C CA . SER A 1 94 ? -6.703 7.416 6.689 1.00 92.12 94 SER A CA 1
ATOM 695 C C . SER A 1 94 ? -7.855 6.453 6.383 1.00 92.12 94 SER A C 1
ATOM 697 O O . SER A 1 94 ? -7.647 5.488 5.644 1.00 92.12 94 SER A O 1
ATOM 699 N N . PRO A 1 95 ? -9.105 6.741 6.803 1.00 92.12 95 PRO A N 1
ATOM 700 C CA . PRO A 1 95 ? -10.260 5.907 6.459 1.00 92.12 95 PRO A CA 1
ATOM 701 C C . PRO A 1 95 ? -10.499 5.775 4.949 1.00 92.12 95 PRO A C 1
ATOM 703 O O . PRO A 1 95 ? -11.073 4.793 4.490 1.00 92.12 95 PRO A O 1
ATOM 706 N N . ALA A 1 96 ? -10.022 6.734 4.151 1.00 94.31 96 ALA A N 1
ATOM 707 C CA . ALA A 1 96 ? -10.109 6.672 2.693 1.00 94.31 96 ALA A CA 1
ATOM 708 C C . ALA A 1 96 ? -9.236 5.558 2.073 1.00 94.31 96 ALA A C 1
ATOM 710 O O . ALA A 1 96 ? -9.424 5.221 0.907 1.00 94.31 96 ALA A O 1
ATOM 711 N N . ALA A 1 97 ? -8.314 4.958 2.836 1.00 96.12 97 ALA A N 1
ATOM 712 C CA . ALA A 1 97 ? -7.538 3.798 2.404 1.00 96.12 97 ALA A CA 1
ATOM 713 C C . ALA A 1 97 ? -8.294 2.462 2.547 1.00 96.12 97 ALA A C 1
ATOM 715 O O . ALA A 1 97 ? -7.854 1.460 1.986 1.00 96.12 97 ALA A O 1
ATOM 716 N N . ILE A 1 98 ? -9.434 2.432 3.253 1.00 96.19 98 ILE A N 1
ATOM 717 C CA . ILE A 1 98 ? -10.169 1.194 3.560 1.00 96.19 98 ILE A CA 1
ATOM 718 C C . ILE A 1 98 ? -10.609 0.466 2.287 1.00 96.19 98 ILE A C 1
ATOM 720 O O . ILE A 1 98 ? -10.336 -0.724 2.137 1.00 96.19 98 ILE A O 1
ATOM 724 N N . ASP A 1 99 ? -11.282 1.155 1.366 1.00 96.50 99 ASP A N 1
ATOM 725 C CA . ASP A 1 99 ? -11.805 0.509 0.157 1.00 96.50 99 ASP A CA 1
ATOM 726 C C . ASP A 1 99 ? -10.688 0.042 -0.795 1.00 96.50 99 ASP A C 1
ATOM 728 O O . ASP A 1 99 ? -10.751 -1.103 -1.251 1.00 96.50 99 ASP A O 1
ATOM 732 N N . PRO A 1 100 ? -9.623 0.832 -1.054 1.00 97.56 100 PRO A N 1
ATOM 733 C CA . PRO A 1 100 ? -8.448 0.344 -1.774 1.00 97.56 100 PRO A CA 1
ATOM 734 C C . PRO A 1 100 ? -7.815 -0.904 -1.148 1.00 97.56 100 PRO A C 1
ATOM 736 O O . PRO A 1 100 ? -7.557 -1.869 -1.865 1.00 97.56 100 PRO A O 1
ATOM 739 N N . LEU A 1 101 ? -7.619 -0.923 0.176 1.00 97.56 101 LEU A N 1
ATOM 740 C CA . LEU A 1 101 ? -7.030 -2.065 0.883 1.00 97.56 101 LEU A CA 1
ATOM 741 C C . LEU A 1 101 ? -7.939 -3.299 0.861 1.00 97.56 101 LEU 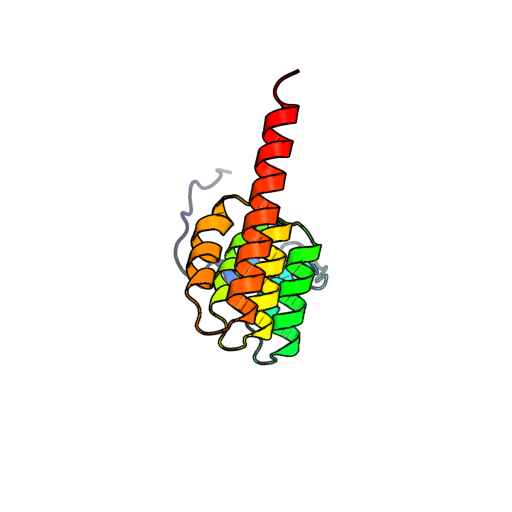A C 1
ATOM 743 O O . LEU A 1 101 ? 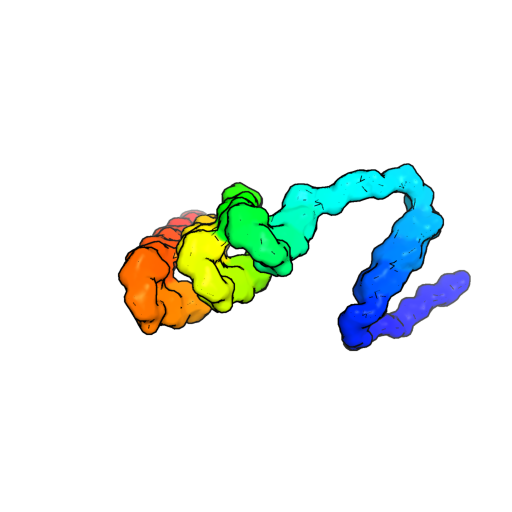-7.441 -4.417 0.746 1.00 97.56 101 LEU A O 1
ATOM 747 N N . LYS A 1 102 ? -9.266 -3.128 0.907 1.00 97.38 102 LYS A N 1
ATOM 748 C CA . LYS A 1 102 ? -10.211 -4.245 0.754 1.00 97.38 102 LYS A CA 1
ATOM 749 C C . LYS A 1 102 ? -10.048 -4.956 -0.584 1.00 97.38 102 LYS A C 1
ATOM 751 O O . LYS A 1 102 ? -10.052 -6.178 -0.596 1.00 97.38 102 LYS A O 1
ATOM 756 N N . ARG A 1 103 ? -9.826 -4.229 -1.687 1.00 96.94 103 ARG A N 1
ATOM 757 C CA . ARG A 1 103 ? -9.564 -4.859 -2.998 1.00 96.94 103 ARG A CA 1
ATOM 758 C C . ARG A 1 103 ? -8.308 -5.731 -2.980 1.00 96.94 103 ARG A C 1
ATOM 760 O O . ARG A 1 103 ? -8.252 -6.745 -3.663 1.00 96.94 103 ARG A O 1
ATOM 767 N N . CYS A 1 104 ? -7.305 -5.367 -2.181 1.00 97.00 104 CYS A N 1
ATOM 768 C CA . CYS A 1 104 ? -6.084 -6.160 -2.038 1.00 97.00 104 CYS A CA 1
ATOM 769 C C . CYS A 1 104 ? -6.305 -7.489 -1.292 1.00 97.00 104 CYS A C 1
ATOM 771 O O . CYS A 1 104 ? -5.477 -8.390 -1.430 1.00 97.00 104 CYS A O 1
ATOM 773 N N . LEU A 1 105 ? -7.408 -7.646 -0.546 1.00 96.88 105 LEU A N 1
ATOM 774 C CA . LEU A 1 105 ? -7.778 -8.920 0.085 1.00 96.88 105 LEU A CA 1
ATOM 775 C C . LEU A 1 105 ? -8.179 -9.990 -0.937 1.00 96.88 105 LEU A C 1
ATOM 777 O O . LEU A 1 105 ? -8.060 -11.173 -0.635 1.00 96.88 105 LEU A O 1
ATOM 781 N N . ASP A 1 106 ? -8.580 -9.584 -2.141 1.00 95.81 106 ASP A N 1
ATOM 782 C CA . ASP A 1 106 ? -8.930 -10.485 -3.242 1.00 95.81 106 ASP A CA 1
ATOM 783 C C . ASP A 1 106 ? -7.738 -10.751 -4.182 1.00 95.81 106 ASP A C 1
ATOM 785 O O . ASP A 1 106 ? -7.886 -11.359 -5.239 1.00 95.81 106 ASP A O 1
ATOM 789 N N . SER A 1 107 ? -6.533 -10.288 -3.828 1.00 95.44 107 SER A N 1
ATOM 790 C CA . SER A 1 107 ? -5.332 -10.507 -4.639 1.00 95.44 107 SER A CA 1
ATOM 791 C C . SER A 1 107 ? -4.913 -11.977 -4.654 1.00 95.44 107 SER A C 1
ATOM 793 O O . SER A 1 107 ? -4.954 -12.652 -3.627 1.00 95.44 107 SER A O 1
ATOM 795 N N . GLU A 1 108 ? -4.385 -12.453 -5.783 1.00 94.44 108 GLU A N 1
ATOM 796 C CA . GLU A 1 108 ? -3.739 -13.771 -5.894 1.00 94.44 108 GLU A CA 1
ATOM 797 C C . GLU A 1 108 ? -2.527 -13.912 -4.950 1.00 94.44 108 GLU A C 1
ATOM 799 O O . GLU A 1 108 ? -2.251 -14.993 -4.422 1.00 94.44 108 GLU A O 1
ATOM 804 N N . SER A 1 109 ? -1.833 -12.804 -4.672 1.00 96.12 109 SER A N 1
ATOM 805 C CA . SER A 1 109 ? -0.656 -12.766 -3.801 1.00 96.12 109 SER A CA 1
ATOM 806 C C . SER A 1 109 ? -1.050 -12.927 -2.332 1.00 96.12 109 SER A C 1
ATOM 808 O O . SER A 1 109 ? -1.662 -12.040 -1.733 1.00 96.12 109 SER A O 1
ATOM 810 N N . SER A 1 110 ? -0.676 -14.061 -1.729 1.00 96.94 110 SER A N 1
ATOM 811 C CA . SER A 1 110 ? -0.976 -14.352 -0.320 1.00 96.94 110 SER A CA 1
ATOM 812 C C . SER A 1 110 ? -0.375 -13.322 0.634 1.00 96.94 110 SER A C 1
ATOM 814 O O . SER A 1 110 ? -1.034 -12.920 1.594 1.00 96.94 110 SER A O 1
ATOM 816 N N . ASP A 1 111 ? 0.839 -12.860 0.342 1.00 97.12 111 ASP A N 1
ATOM 817 C CA . ASP A 1 111 ? 1.523 -11.855 1.153 1.00 97.12 111 ASP A CA 1
ATOM 818 C C . ASP A 1 111 ? 0.769 -10.524 1.115 1.00 97.12 111 ASP A C 1
ATOM 820 O O . ASP A 1 111 ? 0.614 -9.861 2.143 1.00 97.12 111 ASP A O 1
ATOM 824 N N . LEU A 1 112 ? 0.248 -10.143 -0.058 1.00 97.62 112 LEU A N 1
ATO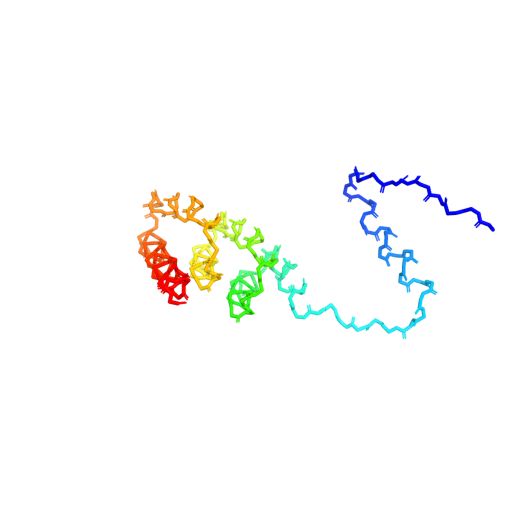M 825 C CA . LEU A 1 112 ? -0.519 -8.910 -0.202 1.00 97.62 112 LEU A CA 1
ATOM 826 C C . LEU A 1 112 ? -1.850 -8.984 0.541 1.00 97.62 112 LEU A C 1
ATOM 828 O O . LEU A 1 112 ? -2.200 -8.025 1.230 1.00 97.62 112 LEU A O 1
ATOM 832 N N . ARG A 1 113 ? -2.553 -10.122 0.469 1.00 98.12 113 ARG A N 1
ATOM 833 C CA . ARG A 1 113 ? -3.781 -10.337 1.249 1.00 98.12 113 ARG A CA 1
ATOM 834 C C . ARG A 1 113 ? -3.515 -10.189 2.744 1.00 98.12 113 ARG A C 1
ATOM 836 O O . ARG A 1 113 ? -4.234 -9.464 3.430 1.00 98.12 113 ARG A O 1
ATOM 843 N N . GLN A 1 114 ? -2.461 -10.838 3.244 1.00 98.19 114 GLN A N 1
ATOM 844 C CA . GLN A 1 114 ? -2.081 -10.751 4.653 1.00 98.19 114 GLN A CA 1
ATOM 845 C C . GLN A 1 114 ? -1.742 -9.311 5.048 1.00 98.19 114 GLN A C 1
ATOM 847 O O . GLN A 1 114 ? -2.240 -8.814 6.059 1.00 98.19 114 GLN A O 1
ATOM 852 N N . ARG A 1 115 ? -0.930 -8.617 4.244 1.00 98.12 115 ARG A N 1
ATOM 853 C CA . ARG A 1 115 ? -0.543 -7.233 4.529 1.00 98.12 115 ARG A CA 1
ATOM 854 C C . ARG A 1 115 ? -1.740 -6.286 4.528 1.00 98.12 115 ARG A C 1
ATOM 856 O O . ARG A 1 115 ? -1.824 -5.434 5.407 1.00 98.12 115 ARG A O 1
ATOM 863 N N . ALA A 1 116 ? -2.659 -6.439 3.579 1.00 97.69 116 ALA A N 1
ATOM 864 C CA . ALA A 1 116 ? -3.870 -5.632 3.505 1.00 97.69 116 ALA A CA 1
ATOM 865 C C . ALA A 1 116 ? -4.785 -5.858 4.717 1.00 97.69 116 ALA A C 1
ATOM 867 O O . ALA A 1 116 ? -5.304 -4.894 5.276 1.00 97.69 116 ALA A O 1
ATOM 868 N N . ALA A 1 117 ? -4.925 -7.105 5.180 1.00 97.81 117 ALA A N 1
ATOM 869 C CA . ALA A 1 117 ? -5.677 -7.414 6.395 1.00 97.81 117 ALA A CA 1
ATOM 870 C C . ALA A 1 117 ? -5.061 -6.750 7.638 1.00 97.81 117 ALA A C 1
ATOM 872 O O . ALA A 1 117 ? -5.788 -6.180 8.449 1.00 97.81 117 ALA A O 1
ATOM 873 N N . MET A 1 118 ? -3.728 -6.770 7.762 1.00 97.12 118 MET A N 1
ATOM 874 C CA . MET A 1 118 ? -3.023 -6.078 8.848 1.00 97.12 118 MET A CA 1
ATOM 875 C C . MET A 1 118 ? -3.236 -4.563 8.789 1.00 97.12 118 MET A C 1
ATOM 877 O O . MET A 1 118 ? -3.618 -3.967 9.788 1.00 97.12 118 MET A O 1
ATOM 881 N N . ALA A 1 119 ? -3.068 -3.951 7.614 1.00 96.62 119 ALA A N 1
ATOM 882 C CA . ALA A 1 119 ? -3.270 -2.515 7.434 1.00 96.62 119 ALA A CA 1
ATOM 883 C C . ALA A 1 119 ? -4.709 -2.086 7.775 1.00 96.62 119 ALA A C 1
ATOM 885 O O . ALA A 1 119 ? -4.922 -1.060 8.411 1.00 96.62 119 ALA A O 1
ATOM 886 N N . LEU A 1 120 ? -5.713 -2.888 7.407 1.00 96.19 120 LEU A N 1
ATOM 887 C CA . LEU A 1 120 ? -7.108 -2.637 7.783 1.00 96.19 120 LEU A CA 1
ATOM 888 C C . LEU A 1 120 ? -7.344 -2.746 9.297 1.00 96.19 120 LEU A C 1
ATOM 890 O O . LEU A 1 120 ? -8.150 -1.987 9.833 1.00 96.19 120 LEU A O 1
ATOM 894 N N . ALA A 1 121 ? -6.659 -3.665 9.983 1.00 94.81 121 ALA A N 1
ATOM 895 C CA . ALA A 1 121 ? -6.721 -3.771 11.438 1.00 94.81 121 ALA A CA 1
ATOM 896 C C . ALA A 1 121 ? -6.098 -2.541 12.120 1.00 94.81 121 ALA A C 1
ATOM 898 O O . ALA A 1 121 ? -6.725 -1.970 13.008 1.00 94.81 121 ALA A O 1
ATOM 899 N N . GLU A 1 122 ? -4.935 -2.081 11.643 1.00 91.94 122 GLU A N 1
ATOM 900 C CA . GLU A 1 122 ? -4.274 -0.851 12.113 1.00 91.94 122 GLU A CA 1
ATOM 901 C C . GLU A 1 122 ? -5.197 0.375 11.968 1.00 91.94 122 GLU A C 1
ATOM 903 O O . GLU A 1 122 ? -5.363 1.149 12.911 1.00 91.94 122 GLU A O 1
ATOM 908 N N . LEU A 1 123 ? -5.886 0.508 10.825 1.00 89.00 123 LEU A N 1
ATOM 909 C CA . LEU A 1 123 ? -6.891 1.561 10.617 1.00 89.00 123 LEU A CA 1
ATOM 910 C C . LEU A 1 123 ? -8.082 1.436 11.579 1.00 89.00 123 LEU A C 1
ATOM 912 O O . LEU A 1 123 ? -8.630 2.442 12.029 1.00 89.00 123 LEU A O 1
ATOM 916 N N . GLY A 1 124 ? -8.507 0.208 11.883 1.00 80.44 124 GLY A N 1
ATOM 917 C CA . GLY A 1 124 ? -9.589 -0.060 12.828 1.00 80.44 124 GLY A CA 1
ATOM 918 C C . GLY A 1 124 ? -9.242 0.369 14.255 1.00 80.44 124 GLY A C 1
ATOM 919 O O . GLY A 1 124 ? -10.078 0.974 14.926 1.00 80.44 124 GLY A O 1
ATOM 920 N N . GLU A 1 125 ? -8.014 0.111 14.706 1.00 73.62 125 GLU A N 1
ATOM 921 C CA . GLU A 1 125 ? -7.541 0.538 16.027 1.00 73.62 125 GLU A CA 1
ATOM 922 C C . GLU A 1 125 ? -7.462 2.068 16.138 1.00 73.62 125 GLU A C 1
ATOM 924 O O . GLU A 1 125 ? -7.961 2.635 17.113 1.00 73.62 125 GLU A O 1
ATOM 929 N N . ASP A 1 126 ? -6.938 2.758 15.120 1.00 66.75 126 ASP A N 1
ATOM 930 C CA . ASP A 1 126 ? -6.814 4.225 15.130 1.00 66.75 126 ASP A CA 1
ATOM 931 C C . ASP A 1 126 ? -8.187 4.933 15.149 1.00 66.75 126 ASP A C 1
ATOM 933 O O . ASP A 1 126 ? -8.411 5.912 15.874 1.00 66.75 126 ASP A O 1
ATOM 937 N N . VAL A 1 127 ? -9.181 4.388 14.436 1.00 62.62 127 VAL A N 1
ATOM 938 C CA . VAL A 1 127 ? -10.567 4.895 14.467 1.00 62.62 127 VAL A CA 1
ATOM 939 C C . VAL A 1 127 ? -11.208 4.713 15.851 1.00 62.62 127 VAL A C 1
ATOM 941 O O . VAL A 1 127 ? -11.924 5.596 16.338 1.00 62.62 127 VAL A O 1
ATOM 944 N N . VAL A 1 128 ? -10.948 3.596 16.533 1.00 61.94 128 VAL A N 1
ATOM 945 C CA . VAL A 1 128 ? -11.491 3.343 17.879 1.00 61.94 128 VAL A CA 1
ATOM 946 C C . VAL A 1 128 ? -10.818 4.239 18.927 1.00 61.94 128 VAL A C 1
ATOM 948 O O . VAL A 1 128 ? -11.492 4.807 19.791 1.00 61.94 128 VAL A O 1
ATOM 951 N N . VAL A 1 129 ? -9.504 4.456 18.832 1.00 61.69 129 VAL A N 1
ATOM 952 C CA . VAL A 1 129 ? -8.774 5.335 19.760 1.00 61.69 129 VAL A CA 1
ATOM 953 C C . VAL A 1 129 ? -9.190 6.800 19.577 1.00 61.69 129 VAL A C 1
ATOM 955 O O . VAL A 1 129 ? -9.493 7.488 20.560 1.00 61.69 129 VAL A O 1
ATOM 958 N N . SER A 1 130 ? -9.298 7.277 18.335 1.00 59.91 130 SER A N 1
ATOM 959 C CA . SER A 1 130 ? -9.688 8.663 18.032 1.00 59.91 130 SER A CA 1
ATOM 960 C C . SER A 1 130 ? -11.133 8.998 18.431 1.00 59.91 130 SER A C 1
ATOM 962 O O . SER A 1 130 ? -11.421 10.141 18.787 1.00 59.91 130 SER A O 1
ATOM 964 N N . THR A 1 131 ? -12.037 8.015 18.462 1.00 55.97 131 THR A N 1
ATOM 965 C CA . THR A 1 131 ? -13.417 8.200 18.949 1.00 55.97 131 THR A CA 1
ATOM 966 C C . THR A 1 131 ? -13.522 8.162 20.479 1.00 55.97 131 THR A C 1
ATOM 968 O O . THR A 1 131 ? -14.282 8.940 21.062 1.00 55.97 131 THR A O 1
ATOM 971 N N . SER A 1 132 ? -12.705 7.347 21.157 1.00 53.75 132 SER A N 1
ATOM 972 C CA . SER A 1 132 ? -12.676 7.267 22.628 1.00 53.75 132 SER A CA 1
ATOM 973 C C . SER A 1 132 ? -12.156 8.545 23.310 1.00 53.75 132 SER A C 1
ATOM 975 O O . SER A 1 132 ? -12.590 8.880 24.413 1.00 53.75 132 SER A O 1
ATOM 977 N N . SER A 1 133 ? -11.289 9.314 22.638 1.00 54.47 133 SER A N 1
ATOM 978 C CA . SER A 1 133 ? -10.741 10.574 23.168 1.00 54.47 133 SER A CA 1
ATOM 979 C C . SER A 1 133 ? -11.709 11.763 23.091 1.00 54.47 133 SER A C 1
ATOM 981 O O . SER A 1 133 ? -11.497 12.766 23.767 1.00 54.47 133 SER A O 1
ATOM 983 N N . ARG A 1 134 ? -12.802 11.660 22.321 1.00 53.41 134 ARG A N 1
ATOM 984 C CA . ARG A 1 134 ? -13.785 12.744 22.131 1.00 53.41 134 ARG A CA 1
ATOM 985 C C . ARG A 1 134 ? -14.967 12.691 23.117 1.00 53.41 134 ARG A C 1
ATOM 987 O O . ARG A 1 134 ? -15.873 13.510 23.017 1.00 53.41 134 ARG A O 1
ATOM 994 N N . SER A 1 135 ? -14.957 11.736 24.052 1.00 44.22 135 SER A N 1
ATOM 995 C CA . SER A 1 135 ? -16.080 11.430 24.958 1.00 44.22 135 SER A CA 1
ATOM 996 C C . SER A 1 135 ? -15.796 11.713 26.447 1.00 44.22 135 SER A C 1
ATOM 998 O O . SER A 1 135 ? -16.381 11.056 27.307 1.00 44.22 135 SER A O 1
ATOM 1000 N N . ARG A 1 136 ? -14.899 12.650 26.783 1.00 41.47 136 ARG A N 1
ATOM 1001 C CA . ARG A 1 136 ? -14.650 13.085 28.171 1.00 41.47 136 ARG A CA 1
ATOM 1002 C C . ARG A 1 136 ? -14.685 14.596 28.313 1.00 41.47 136 ARG A C 1
ATOM 1004 O O . ARG A 1 136 ? -14.186 15.271 27.389 1.00 41.47 136 ARG A O 1
#

pLDDT: mean 80.72, std 20.75, range [39.56, 98.38]

Nearest PDB structures (foldseek):
  4jw3-assembly2_D  TM=9.414E-01  e=2.656E-07  synthetic construct
  7q1f-assembly1_D  TM=9.225E-01  e=4.692E-07  synthetic construct
  7q1f-assembly2_T  TM=9.199E-01  e=1.074E-06  synthetic construct
  8aw4-assembly1_A  TM=9.564E-01  e=3.717E-06  synthetic construct
  3ltj-assembly1_A  TM=9.221E-01  e=2.457E-06  synthetic construct

Mean predicted aligned error: 11.77 Å

Solvent-accessible surface area (backbone atoms only — not comparable to full-atom values): 7736 Å² total; per-residue (Å²): 136,83,83,86,82,84,81,82,88,81,66,101,57,61,64,63,50,47,54,57,54,57,55,69,75,69,65,87,74,90,65,75,70,54,72,69,62,45,26,64,56,27,55,72,46,91,47,68,65,50,20,25,49,19,29,38,52,44,21,74,65,54,48,74,82,40,52,64,64,32,58,59,32,53,71,44,93,46,64,69,30,20,42,26,12,34,46,17,43,17,66,48,56,48,75,83,44,50,67,66,36,54,59,35,54,74,42,89,48,64,68,42,21,52,40,20,55,50,18,52,49,48,33,52,51,50,54,52,54,62,55,63,69,73,74,121

Foldseek 3Di:
DDDDDDDDDDDDPVVVVVCVVVVVPPDDDPDPPDLLVCLLVQCPDPDPVSVLVSLQVLLVVLDPVCQVSLLVQCPDPDPSNVLSSLQSLLSNLDPVCLVSLVVQCPDPDPSSVVSSVVSNVSNVVSVVVVVVVVPD

Sequence (136 aa):
MKLPKAALWGGGAAFALFFLWLGWTLGGKLGAPEPFETDVVMLKSRNIFERASAAHSLGESGDKRALQPLIEALDDPVDAVRLNAAAALGKLGSPAAIDPLKRCLDSESSDLRQRAAMALAELGEDVVVSTSSRSR

Secondary structure (DSSP, 8-state):
-PPPP------TTHHHHHHHHHHHHS-S--PPPPHHHHHHHHTT-S-HHHHHHHHHHHHHH--GGGHHHHHHHTT-SSHHHHHHHHHHHHHTT-GGGHHHHHHHTT-S-HHHHHHHHHHHHHHHHHHHHHHHTT--